Protein AF-A0A2C9LIB4-F1 (afdb_monomer_lite)

Organism: Biomphalaria glabrata (NCBI:txid6526)

InterPro domains:
  IPR011989 Armadillo-like helical [G3DSA:1.25.10.10] (6-118)
  IPR016024 Armadillo-type fold [SSF48371] (4-116)
  IPR026971 Condensin subunit 1/Condensin-2 complex subunit D3 [PTHR14222] (3-118)
  IPR032682 Condensin complex subunit 1, C-terminal [PF12717] (29-118)

Radius of gyration: 14.2 Å; chains: 1; bounding box: 34×34×37 Å

Foldseek 3Di:
DCVCPPDPVSCLVVVVVLLVCLVPPPDLVSVLVSLVVVLVVLQVPVVSCQVVVVSLLVQCPPPDPSSVQSSLVSVLVCVVVVSHDPDPSVVSLVVQCPDPPPVSNVSSVVSVVVVVVD

Structure (mmCIF, N/CA/C/O backbone):
data_AF-A0A2C9LIB4-F1
#
_entry.id   AF-A0A2C9LIB4-F1
#
loop_
_atom_site.group_PDB
_atom_site.id
_atom_site.type_symbol
_atom_site.label_atom_id
_atom_site.label_alt_id
_atom_site.label_comp_id
_atom_site.label_asym_id
_atom_site.label_entity_id
_atom_site.label_seq_id
_atom_site.pdbx_PDB_ins_code
_atom_site.Cartn_x
_atom_site.Cartn_y
_atom_site.Cartn_z
_atom_site.occupancy
_atom_site.B_iso_or_equiv
_atom_site.auth_seq_id
_atom_site.auth_comp_id
_atom_site.auth_asym_id
_atom_site.auth_atom_id
_atom_site.pdbx_PDB_model_num
ATOM 1 N N . MET A 1 1 ? 22.608 -0.993 -6.366 1.00 46.16 1 MET A N 1
ATOM 2 C CA . MET A 1 1 ? 21.245 -1.299 -6.858 1.00 46.16 1 MET A CA 1
ATOM 3 C C . MET A 1 1 ? 20.656 -0.048 -7.533 1.00 46.16 1 MET A C 1
ATOM 5 O O . MET A 1 1 ? 19.575 0.385 -7.180 1.00 46.16 1 MET A O 1
ATOM 9 N N . SER A 1 2 ? 21.386 0.564 -8.483 1.00 45.34 2 SER A N 1
ATOM 10 C CA . SER A 1 2 ? 21.071 1.914 -9.013 1.00 45.34 2 SER A CA 1
ATOM 11 C C . SER A 1 2 ? 21.013 1.979 -10.546 1.00 45.34 2 SER A C 1
ATOM 13 O O . SER A 1 2 ? 21.044 3.062 -11.116 1.00 45.34 2 SER A O 1
ATOM 15 N N . PHE A 1 3 ? 20.943 0.832 -11.233 1.00 42.56 3 PHE A N 1
ATOM 16 C CA . PHE A 1 3 ? 20.970 0.782 -12.704 1.00 42.56 3 PHE A CA 1
ATOM 17 C C . PHE A 1 3 ? 19.579 0.775 -13.362 1.00 42.56 3 PHE A C 1
ATOM 19 O O . PHE A 1 3 ? 19.459 1.144 -14.524 1.00 42.56 3 PHE A O 1
ATOM 26 N N . CYS A 1 4 ? 18.505 0.456 -12.626 1.00 48.50 4 CYS A N 1
ATOM 27 C CA . CYS A 1 4 ? 17.128 0.547 -13.143 1.00 48.50 4 CYS A CA 1
ATOM 28 C C . CYS A 1 4 ? 16.640 1.999 -13.352 1.00 48.50 4 CYS A C 1
ATOM 30 O O . CYS A 1 4 ? 15.554 2.209 -13.877 1.00 48.50 4 CYS A O 1
ATOM 32 N N . LEU A 1 5 ? 17.423 3.011 -12.955 1.00 49.56 5 LEU A N 1
ATOM 33 C CA . LEU A 1 5 ? 16.989 4.413 -12.869 1.00 49.56 5 LEU A CA 1
ATOM 34 C C . LEU A 1 5 ? 17.015 5.189 -14.204 1.00 49.56 5 LEU A C 1
ATOM 36 O O . LEU A 1 5 ? 16.578 6.339 -14.220 1.00 49.56 5 LEU A O 1
ATOM 40 N N . PHE A 1 6 ? 17.512 4.604 -15.302 1.00 47.72 6 PHE A N 1
ATOM 41 C CA . PHE A 1 6 ? 17.810 5.348 -16.540 1.00 47.72 6 PHE A CA 1
ATOM 42 C C . PHE A 1 6 ? 17.002 4.946 -17.786 1.00 47.72 6 PHE A C 1
ATOM 44 O O . PHE A 1 6 ? 17.161 5.577 -18.826 1.00 47.72 6 PHE A O 1
ATOM 51 N N . SER A 1 7 ? 16.124 3.939 -17.728 1.00 57.94 7 SER A N 1
ATOM 52 C CA . SER A 1 7 ? 15.324 3.548 -18.900 1.00 57.94 7 SER A CA 1
ATOM 53 C C . SER A 1 7 ? 13.946 3.021 -18.507 1.00 57.94 7 SER A C 1
ATOM 55 O O . SER A 1 7 ? 13.855 2.037 -17.773 1.00 57.94 7 SER A O 1
ATOM 57 N N . GLU A 1 8 ? 12.879 3.624 -19.047 1.00 57.03 8 GLU A N 1
ATOM 58 C CA . GLU A 1 8 ? 11.494 3.134 -18.909 1.00 57.03 8 GLU A CA 1
ATOM 59 C C . GLU A 1 8 ? 11.363 1.656 -19.300 1.00 57.03 8 GLU A C 1
ATOM 61 O O . GLU A 1 8 ? 10.718 0.886 -18.595 1.00 57.03 8 GLU A O 1
ATOM 66 N N . LYS A 1 9 ? 12.060 1.224 -20.362 1.00 58.19 9 LYS A N 1
ATOM 67 C CA . LYS A 1 9 ? 12.043 -0.173 -20.834 1.00 58.19 9 LYS A CA 1
ATOM 68 C C . LYS A 1 9 ? 12.654 -1.154 -19.832 1.00 58.19 9 LYS A C 1
ATOM 70 O O . LYS A 1 9 ? 12.226 -2.300 -19.751 1.00 58.19 9 LYS A O 1
ATOM 75 N N . CYS A 1 10 ? 13.663 -0.714 -19.080 1.00 57.22 10 CYS A N 1
ATOM 76 C CA . CYS A 1 10 ? 14.266 -1.521 -18.022 1.00 57.22 10 CYS A CA 1
ATOM 77 C C . CYS A 1 10 ? 13.320 -1.612 -16.818 1.00 57.22 10 CYS A C 1
ATOM 79 O O . CYS A 1 10 ? 13.127 -2.692 -16.268 1.00 57.22 10 CYS A O 1
ATOM 81 N N . CYS A 1 11 ? 12.684 -0.497 -16.450 1.00 61.72 11 CYS A N 1
ATOM 82 C CA . CYS A 1 11 ? 11.743 -0.448 -15.336 1.00 61.72 11 CYS A CA 1
ATOM 83 C C . CYS A 1 11 ? 10.543 -1.385 -15.560 1.00 61.72 11 CYS A C 1
ATOM 85 O O . CYS A 1 11 ? 10.190 -2.126 -14.650 1.00 61.72 11 CYS A O 1
ATOM 87 N N . ASP A 1 12 ? 10.001 -1.445 -16.780 1.00 66.38 12 ASP A N 1
ATOM 88 C CA . ASP A 1 12 ? 8.852 -2.298 -17.121 1.00 66.38 12 ASP A CA 1
ATOM 89 C C . ASP A 1 12 ? 9.134 -3.804 -16.922 1.00 66.38 12 ASP A C 1
ATOM 91 O O . ASP A 1 12 ? 8.379 -4.514 -16.257 1.00 66.38 12 ASP A O 1
ATOM 95 N N . GLN A 1 13 ? 10.297 -4.290 -17.380 1.00 68.81 13 GLN A N 1
ATOM 96 C CA . GLN A 1 13 ? 10.700 -5.693 -17.183 1.00 68.81 13 GLN A CA 1
ATOM 97 C C . GLN A 1 13 ? 10.951 -6.045 -15.711 1.00 68.81 13 GLN A C 1
ATOM 99 O O . GLN A 1 13 ? 10.653 -7.156 -15.269 1.00 68.81 13 GLN A O 1
ATOM 104 N N . HIS A 1 14 ? 11.501 -5.110 -14.935 1.00 78.69 14 HIS A N 1
ATOM 105 C CA . HIS A 1 14 ? 11.781 -5.343 -13.519 1.00 78.69 14 HIS A CA 1
ATOM 106 C C . HIS A 1 14 ? 10.524 -5.179 -12.656 1.00 78.69 14 HIS A C 1
ATOM 108 O O . HIS A 1 14 ? 10.410 -5.843 -11.629 1.00 78.69 14 HIS A O 1
ATOM 114 N N . LEU A 1 15 ? 9.549 -4.370 -13.080 1.00 84.12 15 LEU A N 1
ATOM 115 C CA . LEU A 1 15 ? 8.285 -4.168 -12.373 1.00 84.12 15 LEU A CA 1
ATOM 116 C C . LEU A 1 15 ? 7.486 -5.456 -12.244 1.00 84.12 15 LEU A C 1
ATOM 118 O O . LEU A 1 15 ? 7.078 -5.803 -11.136 1.00 84.12 15 LEU A O 1
ATOM 122 N N . GLN A 1 16 ? 7.338 -6.212 -13.333 1.00 86.19 16 GLN A N 1
ATOM 123 C CA . GLN A 1 16 ? 6.655 -7.504 -13.281 1.00 86.19 16 GLN A CA 1
ATOM 124 C C . GLN A 1 16 ? 7.313 -8.451 -12.265 1.00 86.19 16 GLN A C 1
ATOM 126 O O . GLN A 1 16 ? 6.620 -9.120 -11.494 1.00 86.19 16 GLN A O 1
ATOM 131 N N . LEU A 1 17 ? 8.649 -8.481 -12.212 1.00 87.69 17 LEU A N 1
ATOM 132 C CA . LEU A 1 17 ? 9.387 -9.288 -11.241 1.00 87.69 17 LEU A CA 1
ATOM 133 C C . LEU A 1 17 ? 9.157 -8.800 -9.802 1.00 87.69 17 LEU A C 1
ATOM 135 O O . LEU A 1 17 ? 8.918 -9.620 -8.916 1.00 87.69 17 LEU A O 1
ATOM 139 N N . LEU A 1 18 ? 9.191 -7.485 -9.561 1.00 88.94 18 LEU A N 1
ATOM 140 C CA . LEU A 1 18 ? 8.950 -6.898 -8.239 1.00 88.94 18 LEU A CA 1
ATOM 141 C C . LEU A 1 18 ? 7.540 -7.215 -7.728 1.00 88.94 18 LEU A C 1
ATOM 143 O O . LEU A 1 18 ? 7.393 -7.624 -6.578 1.00 88.94 18 LEU A O 1
ATOM 147 N N . PHE A 1 19 ? 6.517 -7.098 -8.577 1.00 88.75 19 PHE A N 1
ATOM 148 C CA . PHE A 1 19 ? 5.145 -7.460 -8.214 1.00 88.75 19 PHE A CA 1
ATOM 149 C C . PHE A 1 19 ? 4.972 -8.971 -8.021 1.00 88.75 19 PHE A C 1
ATOM 151 O O . PHE A 1 19 ? 4.295 -9.393 -7.085 1.00 88.75 19 PHE A O 1
ATOM 158 N N . THR A 1 20 ? 5.664 -9.797 -8.811 1.00 89.38 20 THR A N 1
ATOM 159 C CA . THR A 1 20 ? 5.695 -11.254 -8.594 1.00 89.38 20 THR A CA 1
ATOM 160 C C . THR A 1 20 ? 6.318 -11.598 -7.239 1.00 89.38 20 THR A C 1
ATOM 162 O O . THR A 1 20 ? 5.785 -12.422 -6.497 1.00 89.38 20 THR A O 1
ATOM 165 N N . LEU A 1 21 ? 7.422 -10.944 -6.865 1.00 89.81 21 LEU A N 1
ATOM 166 C CA . LEU A 1 21 ? 8.055 -11.118 -5.555 1.00 89.81 21 LEU A CA 1
ATOM 167 C C . LEU A 1 21 ? 7.160 -10.616 -4.419 1.00 89.81 21 LEU A C 1
ATOM 169 O O . LEU A 1 21 ? 7.062 -11.279 -3.386 1.00 89.81 21 LEU A O 1
ATOM 173 N N . LEU A 1 22 ? 6.469 -9.492 -4.616 1.00 91.25 22 LEU A N 1
ATOM 174 C CA . LEU A 1 22 ? 5.501 -8.957 -3.659 1.00 91.25 22 LEU A CA 1
ATOM 175 C C . LEU A 1 22 ? 4.353 -9.943 -3.399 1.00 91.25 22 LEU A C 1
ATOM 177 O O . LEU A 1 22 ? 3.808 -9.986 -2.295 1.00 91.25 22 LEU A O 1
ATOM 181 N N . GLU A 1 23 ? 3.988 -10.739 -4.402 1.00 89.56 23 GLU A N 1
ATOM 182 C CA . GLU A 1 23 ? 2.913 -11.720 -4.305 1.00 89.56 23 GLU A CA 1
ATOM 183 C C . GLU A 1 23 ? 3.356 -13.087 -3.781 1.00 89.56 23 GLU A C 1
ATOM 185 O O . GLU A 1 23 ? 2.612 -13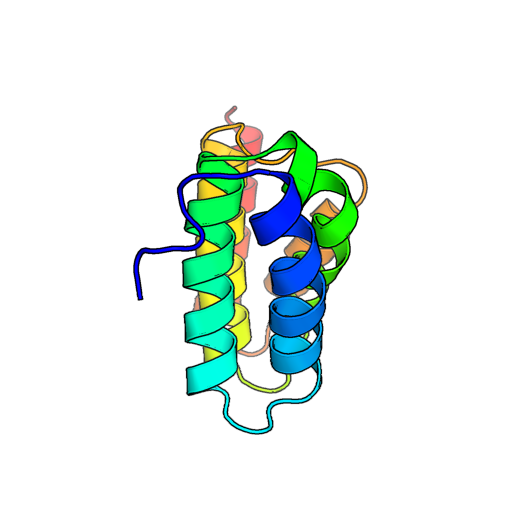.724 -3.038 1.00 89.56 23 GLU A O 1
ATOM 190 N N . LYS A 1 24 ? 4.564 -13.537 -4.131 1.00 90.19 24 LYS A N 1
ATOM 191 C CA . LYS A 1 24 ? 5.051 -14.889 -3.813 1.00 90.19 24 LYS A CA 1
ATOM 192 C C . LYS A 1 24 ? 5.962 -14.963 -2.589 1.00 90.19 24 LYS A C 1
ATOM 194 O O . LYS A 1 24 ? 6.158 -16.053 -2.057 1.00 90.19 24 LYS A O 1
ATOM 199 N N . SER A 1 25 ? 6.534 -13.848 -2.135 1.00 92.38 25 SER A N 1
ATOM 200 C CA . SER A 1 25 ? 7.429 -13.852 -0.975 1.00 92.38 25 SER A CA 1
ATOM 201 C C . SER A 1 25 ? 6.682 -14.229 0.304 1.00 92.38 25 SER A C 1
ATOM 203 O O . SER A 1 25 ? 5.686 -13.601 0.662 1.00 92.38 25 SER A O 1
ATOM 205 N N . THR A 1 26 ? 7.211 -15.198 1.051 1.00 91.44 26 THR A N 1
ATOM 206 C CA . THR A 1 26 ? 6.688 -15.599 2.367 1.00 91.44 26 THR A CA 1
ATOM 207 C C . THR A 1 26 ? 7.077 -14.615 3.472 1.00 91.44 26 THR A C 1
ATOM 209 O O . THR A 1 26 ? 6.318 -14.429 4.424 1.00 91.44 26 THR A O 1
ATOM 212 N N . SER A 1 27 ? 8.205 -13.915 3.320 1.00 95.19 27 SER A N 1
ATOM 213 C CA . SER A 1 27 ? 8.712 -12.950 4.300 1.00 95.19 27 SER A CA 1
ATOM 214 C C . SER A 1 27 ? 7.953 -11.624 4.237 1.00 95.19 27 SER A C 1
ATOM 216 O O . SER A 1 27 ? 7.986 -10.932 3.215 1.00 95.19 27 SER A O 1
ATOM 218 N N . SER A 1 28 ? 7.317 -11.248 5.352 1.00 94.38 28 SER A N 1
ATOM 219 C CA . SER A 1 28 ? 6.636 -9.957 5.518 1.00 94.38 28 SER A CA 1
ATOM 220 C C . SER A 1 28 ? 7.591 -8.778 5.345 1.00 94.38 28 SER A C 1
ATOM 222 O O . SER A 1 28 ? 7.240 -7.812 4.680 1.00 94.38 28 SER A O 1
ATOM 224 N N . ILE A 1 29 ? 8.827 -8.891 5.840 1.00 94.88 29 ILE A N 1
ATOM 225 C CA . ILE A 1 29 ? 9.857 -7.847 5.718 1.00 94.88 29 ILE A CA 1
ATOM 226 C C . ILE A 1 29 ? 10.153 -7.549 4.246 1.00 94.88 29 ILE A C 1
ATOM 228 O O . ILE A 1 29 ? 10.214 -6.390 3.842 1.00 94.88 29 ILE A O 1
ATOM 232 N N . ILE A 1 30 ? 10.295 -8.593 3.422 1.00 93.50 30 ILE A N 1
ATOM 233 C CA . ILE A 1 30 ? 10.531 -8.426 1.983 1.00 93.50 30 ILE A CA 1
ATOM 234 C C . ILE A 1 30 ? 9.330 -7.732 1.335 1.00 93.50 30 ILE A C 1
ATOM 236 O O . ILE A 1 30 ? 9.522 -6.784 0.579 1.00 93.50 30 ILE A O 1
ATOM 240 N N . ARG A 1 31 ? 8.099 -8.157 1.653 1.00 95.69 31 ARG A N 1
ATOM 241 C CA . ARG A 1 31 ? 6.884 -7.534 1.103 1.00 95.69 31 ARG A CA 1
ATOM 242 C C . ARG A 1 31 ? 6.773 -6.057 1.498 1.00 95.69 31 ARG A C 1
ATOM 244 O O . ARG A 1 31 ? 6.566 -5.226 0.620 1.00 95.69 31 ARG A O 1
ATOM 251 N N . SER A 1 32 ? 6.996 -5.711 2.767 1.00 95.06 32 SER A N 1
ATOM 252 C CA . SER A 1 32 ? 7.005 -4.319 3.243 1.00 95.06 32 SER A CA 1
ATOM 253 C C . SER A 1 32 ? 8.067 -3.471 2.541 1.00 95.06 32 SER A C 1
ATOM 255 O O . SER A 1 32 ? 7.766 -2.375 2.072 1.00 95.06 32 SER A O 1
ATOM 257 N N . ASN A 1 33 ? 9.288 -3.988 2.395 1.00 94.50 33 ASN A N 1
ATOM 258 C CA . ASN A 1 33 ? 10.360 -3.272 1.701 1.00 94.50 33 ASN A CA 1
ATOM 259 C C . ASN A 1 33 ? 10.046 -3.060 0.214 1.00 94.50 33 ASN A C 1
ATOM 261 O O . ASN A 1 33 ? 10.332 -1.994 -0.327 1.00 94.50 33 ASN A O 1
ATOM 265 N N . LEU A 1 34 ? 9.425 -4.046 -0.442 1.00 94.31 34 LEU A N 1
ATOM 266 C CA . LEU A 1 34 ? 8.979 -3.915 -1.829 1.00 94.31 34 LEU A CA 1
ATOM 267 C C . LEU A 1 34 ? 7.898 -2.842 -1.977 1.00 94.31 34 LEU A C 1
ATOM 269 O O . LEU A 1 34 ? 7.973 -2.053 -2.911 1.00 94.31 34 LEU A O 1
ATOM 273 N N . ILE A 1 35 ? 6.933 -2.763 -1.055 1.00 95.00 35 ILE A N 1
ATOM 274 C CA . ILE A 1 35 ? 5.901 -1.712 -1.065 1.00 95.00 35 ILE A CA 1
ATOM 275 C C 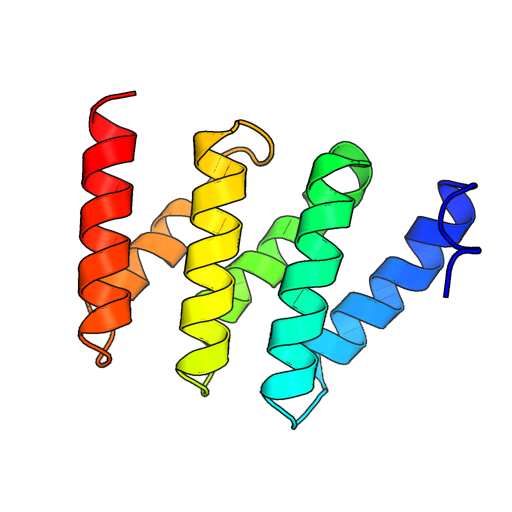. ILE A 1 35 ? 6.536 -0.320 -0.974 1.00 95.00 35 ILE A C 1
ATOM 277 O O . ILE A 1 35 ? 6.163 0.571 -1.735 1.00 95.00 35 ILE A O 1
ATOM 281 N N . ILE A 1 36 ? 7.520 -0.138 -0.087 1.00 93.81 36 ILE A N 1
ATOM 282 C CA . ILE A 1 36 ? 8.248 1.132 0.047 1.00 93.81 36 ILE A CA 1
ATOM 283 C C . ILE A 1 36 ? 8.982 1.460 -1.260 1.00 93.81 36 ILE A C 1
ATOM 285 O O . ILE A 1 36 ? 8.785 2.541 -1.809 1.00 93.81 36 ILE A O 1
ATOM 289 N N . ALA A 1 37 ? 9.736 0.513 -1.825 1.00 90.94 37 ALA A N 1
ATOM 290 C CA . ALA A 1 37 ? 10.452 0.726 -3.084 1.00 90.94 37 ALA A CA 1
ATOM 291 C C . ALA A 1 37 ? 9.506 1.054 -4.258 1.00 90.94 37 ALA A C 1
ATOM 293 O O . ALA A 1 37 ? 9.798 1.923 -5.078 1.00 90.94 37 ALA A O 1
ATOM 294 N N . LEU 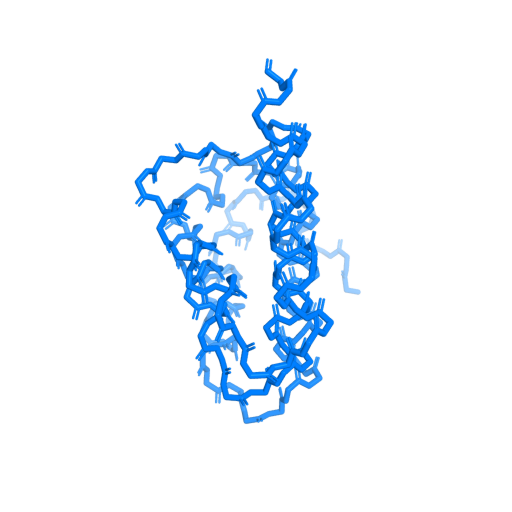A 1 38 ? 8.348 0.391 -4.333 1.00 91.25 38 LEU A N 1
ATOM 295 C CA . LEU A 1 38 ? 7.320 0.672 -5.339 1.00 91.25 38 LEU A CA 1
ATOM 296 C C . LEU A 1 38 ? 6.689 2.057 -5.148 1.00 91.25 38 LEU A C 1
ATOM 298 O O . LEU A 1 38 ? 6.290 2.682 -6.131 1.00 91.25 38 LEU A O 1
ATOM 302 N N . SER A 1 39 ? 6.624 2.568 -3.918 1.00 90.25 39 SER A N 1
ATOM 303 C CA . SER A 1 39 ? 6.131 3.922 -3.653 1.00 90.25 39 SER A CA 1
ATOM 304 C C . SER A 1 39 ? 7.045 4.996 -4.240 1.00 90.25 39 SER A C 1
ATOM 306 O O . SER A 1 39 ? 6.561 5.902 -4.917 1.00 90.25 39 SER A O 1
ATOM 308 N N . ASP A 1 40 ? 8.362 4.832 -4.108 1.00 89.25 40 ASP A N 1
ATOM 309 C CA . ASP A 1 40 ? 9.343 5.740 -4.707 1.00 89.25 40 ASP A CA 1
ATOM 310 C C . ASP A 1 40 ? 9.243 5.723 -6.240 1.00 89.25 40 ASP A C 1
ATOM 312 O O . ASP A 1 40 ? 9.305 6.762 -6.904 1.00 89.25 40 ASP A O 1
ATOM 316 N N . LEU A 1 41 ? 9.019 4.536 -6.818 1.00 87.06 41 LEU A N 1
ATOM 317 C CA . LEU A 1 41 ? 8.773 4.392 -8.253 1.00 87.06 41 LEU A CA 1
ATOM 318 C C . LEU A 1 41 ? 7.449 5.032 -8.682 1.00 87.06 41 LEU A C 1
ATOM 320 O O . LEU A 1 41 ? 7.396 5.608 -9.765 1.00 87.06 41 LEU A O 1
ATOM 324 N N . SER A 1 42 ? 6.412 4.989 -7.842 1.00 87.06 42 SER A N 1
ATOM 325 C CA . SER A 1 42 ? 5.115 5.635 -8.107 1.00 87.06 42 SER A CA 1
ATOM 326 C C . SER A 1 42 ? 5.257 7.149 -8.207 1.00 87.06 42 SER A C 1
ATOM 328 O O . SER A 1 42 ? 4.615 7.776 -9.045 1.00 87.06 42 SER A O 1
ATOM 330 N N . VAL A 1 43 ? 6.137 7.734 -7.388 1.00 86.38 43 VAL A N 1
ATOM 331 C CA . VAL A 1 43 ? 6.428 9.170 -7.428 1.00 86.38 43 VAL A CA 1
ATOM 332 C C . VAL A 1 43 ? 7.200 9.541 -8.695 1.00 86.38 43 VAL A C 1
ATOM 334 O O . VAL A 1 43 ? 6.919 10.558 -9.325 1.00 86.38 43 VAL A O 1
ATOM 337 N N . ARG A 1 44 ? 8.176 8.715 -9.085 1.00 85.25 44 ARG A N 1
ATOM 338 C CA . ARG A 1 44 ? 9.076 9.007 -10.207 1.00 85.25 44 ARG A CA 1
ATOM 339 C C . ARG A 1 44 ? 8.487 8.675 -11.583 1.00 85.25 44 ARG A C 1
ATOM 341 O O . ARG A 1 44 ? 8.797 9.366 -12.549 1.00 85.25 44 ARG A O 1
ATOM 348 N N . PHE A 1 45 ? 7.670 7.627 -11.680 1.00 85.38 45 PHE A N 1
ATOM 349 C CA . PHE A 1 45 ? 7.112 7.096 -12.929 1.00 85.38 45 PHE A CA 1
ATOM 350 C C . PHE A 1 45 ? 5.613 6.747 -12.781 1.00 85.38 45 PHE A C 1
ATOM 352 O O . PHE A 1 45 ? 5.228 5.588 -12.954 1.00 85.38 45 PHE A O 1
ATOM 359 N N . PRO A 1 46 ? 4.735 7.724 -12.484 1.00 82.88 46 PRO A N 1
ATOM 360 C CA . PRO A 1 46 ? 3.329 7.464 -12.154 1.00 82.88 46 PRO A CA 1
ATOM 361 C C . PRO A 1 46 ? 2.565 6.728 -13.264 1.00 82.88 46 PRO A C 1
ATOM 363 O O . PRO A 1 46 ? 1.845 5.774 -12.982 1.00 82.88 46 PRO A O 1
ATOM 366 N N . ASN A 1 47 ? 2.786 7.089 -14.534 1.00 83.75 47 ASN A N 1
ATOM 367 C CA . ASN A 1 47 ? 2.125 6.445 -15.680 1.00 83.75 47 ASN A CA 1
ATOM 368 C C . ASN A 1 47 ? 2.503 4.962 -15.831 1.00 83.75 47 ASN A C 1
ATOM 370 O O . ASN A 1 47 ? 1.705 4.168 -16.320 1.00 83.75 47 ASN A O 1
ATOM 374 N N . LEU A 1 48 ? 3.716 4.586 -15.415 1.00 84.62 48 LEU A N 1
ATOM 375 C CA . LEU A 1 48 ? 4.189 3.207 -15.488 1.00 84.62 48 LEU A CA 1
ATOM 376 C C . LEU A 1 48 ? 3.625 2.358 -14.340 1.00 84.62 48 LEU A C 1
ATOM 378 O O . LEU A 1 48 ? 3.399 1.166 -14.518 1.00 84.62 48 LEU A O 1
ATOM 382 N N . ILE A 1 49 ? 3.372 2.964 -13.174 1.00 85.94 49 ILE A N 1
ATOM 383 C CA . ILE A 1 49 ? 2.824 2.277 -11.994 1.00 85.94 49 ILE A CA 1
ATOM 384 C C . ILE A 1 49 ? 1.290 2.245 -11.982 1.00 85.94 49 ILE A C 1
ATOM 386 O O . ILE A 1 49 ? 0.709 1.344 -11.373 1.00 85.94 49 ILE A O 1
ATOM 390 N N . GLU A 1 50 ? 0.609 3.163 -12.675 1.00 85.06 50 GLU A N 1
ATOM 391 C CA . GLU A 1 50 ? -0.861 3.217 -12.735 1.00 85.06 50 GLU A CA 1
ATOM 392 C C . GLU A 1 50 ? -1.508 1.838 -13.015 1.00 85.06 50 GLU A C 1
ATOM 394 O O . GLU A 1 50 ? -2.380 1.442 -12.236 1.00 85.06 50 GLU A O 1
ATOM 399 N N . PRO A 1 51 ? -1.041 1.023 -13.987 1.00 86.69 51 PRO A N 1
ATOM 400 C CA . PRO A 1 51 ? -1.604 -0.310 -14.242 1.00 86.69 51 PRO A CA 1
ATOM 401 C C . PRO A 1 51 ? -1.399 -1.314 -13.097 1.00 86.69 51 PRO A C 1
ATOM 403 O O . 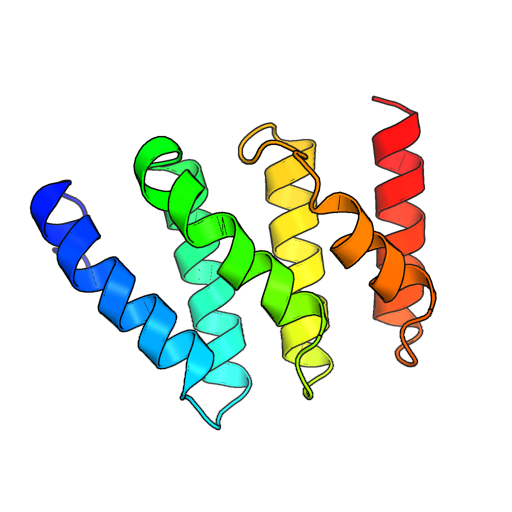PRO A 1 51 ? -2.195 -2.235 -12.919 1.00 86.69 51 PRO A O 1
ATOM 406 N N . TRP A 1 52 ? -0.340 -1.145 -12.305 1.00 86.69 52 TRP A N 1
ATOM 407 C CA . TRP A 1 52 ? 0.029 -2.054 -11.219 1.00 86.69 52 TRP A CA 1
ATOM 408 C C . TRP A 1 52 ? -0.563 -1.661 -9.868 1.00 86.69 52 TRP A C 1
ATOM 410 O O . TRP A 1 52 ? -0.605 -2.478 -8.950 1.00 86.69 52 TRP A O 1
ATOM 420 N N . THR A 1 53 ? -1.082 -0.440 -9.764 1.00 87.38 53 THR A N 1
ATOM 421 C CA . THR A 1 53 ? -1.701 0.123 -8.560 1.00 87.38 53 THR A CA 1
ATOM 422 C C . THR A 1 53 ? -2.703 -0.824 -7.868 1.00 87.38 53 THR A C 1
ATOM 424 O O . THR A 1 53 ? -2.595 -0.970 -6.649 1.00 87.38 53 THR A O 1
ATOM 427 N N . PRO A 1 54 ? -3.596 -1.569 -8.566 1.00 88.81 54 PRO A N 1
ATOM 428 C CA . PRO A 1 54 ? -4.462 -2.560 -7.913 1.00 88.81 54 PRO A CA 1
ATOM 429 C C . PRO A 1 54 ? -3.722 -3.588 -7.038 1.00 88.81 54 PRO A C 1
ATOM 431 O O . PRO A 1 54 ? -4.223 -3.982 -5.985 1.00 88.81 54 PRO A O 1
ATOM 434 N N . HIS A 1 55 ? -2.512 -3.997 -7.431 1.00 90.25 55 HIS A N 1
ATOM 435 C CA . HIS A 1 55 ? -1.703 -4.961 -6.681 1.00 90.25 55 HIS A CA 1
ATOM 436 C C . HIS A 1 55 ? -1.145 -4.360 -5.385 1.00 90.25 55 HIS A C 1
ATOM 438 O O . HIS A 1 55 ? -0.992 -5.081 -4.399 1.00 90.25 55 HIS A O 1
ATOM 444 N N . LEU A 1 56 ? -0.881 -3.046 -5.358 1.00 90.19 56 LEU A N 1
ATOM 445 C CA . LEU A 1 56 ? -0.525 -2.335 -4.126 1.00 90.19 56 LEU A CA 1
ATOM 446 C C . LEU A 1 56 ? -1.716 -2.302 -3.164 1.00 90.19 56 LEU A C 1
ATOM 448 O O . LEU A 1 56 ? -1.568 -2.688 -2.007 1.00 90.19 56 LEU A O 1
ATOM 452 N N . TYR A 1 57 ? -2.911 -1.937 -3.642 1.00 91.25 57 TYR A N 1
ATOM 453 C CA . TYR A 1 57 ? -4.123 -1.948 -2.810 1.00 91.25 57 TYR A CA 1
ATOM 454 C C . TYR A 1 57 ? -4.444 -3.342 -2.261 1.00 91.25 57 TYR A C 1
ATOM 456 O O . TYR A 1 57 ? -4.824 -3.468 -1.099 1.00 91.25 57 TYR A O 1
ATOM 464 N N . ALA A 1 58 ? -4.199 -4.408 -3.028 1.00 91.25 58 ALA A N 1
ATOM 465 C CA . ALA A 1 58 ? -4.398 -5.779 -2.560 1.00 91.25 58 ALA A CA 1
ATOM 466 C C . ALA A 1 58 ? -3.544 -6.145 -1.325 1.00 91.25 58 ALA A C 1
ATOM 468 O O . ALA A 1 58 ? -3.865 -7.104 -0.623 1.00 91.25 58 ALA A O 1
ATOM 469 N N . ARG A 1 59 ? -2.455 -5.416 -1.029 1.00 94.06 59 ARG A N 1
ATOM 470 C CA . ARG A 1 59 ? -1.641 -5.625 0.187 1.00 94.06 59 ARG A CA 1
ATOM 471 C C . ARG A 1 59 ? -2.276 -5.068 1.462 1.00 94.06 59 ARG A C 1
ATOM 473 O O . ARG A 1 59 ? -1.867 -5.458 2.552 1.00 94.06 59 ARG A O 1
ATOM 480 N N . LEU A 1 60 ? -3.344 -4.275 1.358 1.00 93.88 60 LEU A N 1
ATOM 481 C CA . LEU A 1 60 ? -4.166 -3.888 2.511 1.00 93.88 60 LEU A CA 1
ATOM 482 C C . LEU A 1 60 ? -4.883 -5.084 3.152 1.00 93.88 60 LEU A C 1
ATOM 484 O O . LEU A 1 60 ? -5.333 -4.981 4.285 1.00 93.88 60 LEU A O 1
ATOM 488 N N . ARG A 1 61 ? -4.958 -6.227 2.460 1.00 92.56 61 ARG A N 1
ATOM 489 C CA . ARG A 1 61 ? -5.518 -7.485 2.974 1.00 92.56 61 ARG A CA 1
ATOM 490 C C . ARG A 1 61 ? -4.449 -8.544 3.272 1.00 92.56 61 ARG A C 1
ATOM 492 O O . ARG A 1 61 ? -4.769 -9.726 3.346 1.00 92.56 61 ARG A O 1
ATOM 499 N N . ASP A 1 62 ? -3.178 -8.154 3.398 1.00 94.94 62 ASP A N 1
ATOM 500 C CA . ASP A 1 62 ? -2.096 -9.096 3.709 1.00 94.94 62 ASP A CA 1
ATOM 501 C C . ASP A 1 62 ? -2.299 -9.751 5.087 1.00 94.94 62 ASP A C 1
ATOM 503 O O . ASP A 1 62 ? -2.795 -9.134 6.033 1.00 94.94 62 ASP A O 1
ATOM 507 N N . ASN A 1 63 ? -1.870 -11.006 5.220 1.00 93.44 63 ASN A N 1
ATOM 508 C CA . ASN A 1 63 ? -1.952 -11.746 6.480 1.00 93.44 63 ASN A CA 1
ATOM 509 C C . ASN A 1 63 ? -1.127 -11.083 7.598 1.00 93.44 63 ASN A C 1
ATOM 511 O O . ASN A 1 63 ? -1.494 -11.155 8.769 1.00 93.44 63 ASN A O 1
ATOM 515 N N . SER A 1 64 ? -0.021 -10.420 7.249 1.00 95.81 64 SER A N 1
ATOM 516 C CA . SER A 1 64 ? 0.834 -9.705 8.196 1.00 95.81 64 SER A CA 1
ATOM 517 C C . SER A 1 64 ? 0.318 -8.288 8.442 1.00 95.81 64 SER A C 1
ATOM 519 O O . SER A 1 64 ? 0.191 -7.496 7.507 1.00 95.81 64 SER A O 1
ATOM 521 N N . SER A 1 65 ? 0.080 -7.945 9.711 1.00 95.50 65 SER A N 1
ATOM 522 C CA . SER A 1 65 ? -0.286 -6.581 10.118 1.00 95.50 65 SER A CA 1
ATOM 523 C C . SER A 1 65 ? 0.791 -5.563 9.746 1.00 95.50 65 SER A C 1
ATOM 525 O O . SER A 1 65 ? 0.453 -4.469 9.305 1.00 95.50 65 SER A O 1
ATOM 527 N N . ASP A 1 66 ? 2.074 -5.925 9.819 1.00 95.00 66 ASP A N 1
ATOM 528 C CA . ASP A 1 66 ? 3.170 -5.041 9.403 1.00 95.00 66 ASP A CA 1
ATOM 529 C C . ASP A 1 66 ? 3.052 -4.655 7.927 1.00 95.00 66 ASP A C 1
ATOM 531 O O . ASP A 1 66 ? 3.159 -3.480 7.579 1.00 95.00 66 ASP A O 1
ATOM 535 N N . VAL A 1 67 ? 2.757 -5.626 7.057 1.00 96.50 67 VAL A N 1
ATOM 536 C CA . VAL A 1 67 ? 2.582 -5.376 5.619 1.00 96.50 67 VAL A CA 1
ATOM 537 C C . VAL A 1 67 ? 1.350 -4.509 5.368 1.00 96.50 67 VAL A C 1
ATOM 539 O O . VAL A 1 67 ? 1.437 -3.540 4.608 1.00 96.50 67 VAL A O 1
ATOM 542 N N . ARG A 1 68 ? 0.222 -4.790 6.037 1.00 96.62 68 ARG A N 1
ATOM 543 C CA . ARG A 1 68 ? -0.992 -3.960 5.931 1.00 96.62 68 ARG A CA 1
ATOM 544 C C . ARG A 1 68 ? -0.727 -2.520 6.365 1.00 96.62 68 ARG A C 1
ATOM 546 O O . ARG A 1 68 ? -1.083 -1.588 5.647 1.00 96.62 68 ARG A O 1
ATOM 553 N N . LYS A 1 69 ? -0.030 -2.330 7.488 1.00 96.00 69 LYS A N 1
ATOM 554 C CA . LYS A 1 69 ? 0.337 -1.015 8.027 1.00 96.00 69 LYS A CA 1
ATOM 555 C C . LYS A 1 69 ? 1.280 -0.254 7.098 1.00 96.00 69 LYS A C 1
ATOM 557 O O . LYS A 1 69 ? 1.046 0.919 6.818 1.00 96.00 69 LYS A O 1
ATOM 562 N N . THR A 1 70 ? 2.322 -0.908 6.578 1.00 96.62 70 THR A N 1
ATOM 563 C CA . THR A 1 70 ? 3.222 -0.306 5.580 1.00 96.62 70 THR A CA 1
ATOM 564 C C . THR A 1 70 ? 2.449 0.113 4.330 1.00 96.62 70 THR A C 1
ATOM 566 O O . THR A 1 70 ? 2.634 1.226 3.842 1.00 96.62 70 THR A O 1
ATOM 569 N N . THR A 1 71 ? 1.546 -0.742 3.846 1.00 95.44 71 THR A N 1
ATOM 570 C CA . THR A 1 71 ? 0.712 -0.454 2.671 1.00 95.44 71 THR A CA 1
ATOM 571 C C . THR A 1 71 ? -0.191 0.753 2.902 1.00 95.44 71 THR A C 1
ATOM 573 O O . THR A 1 71 ? -0.219 1.657 2.070 1.00 95.44 71 THR A O 1
ATOM 576 N N . LEU A 1 72 ? -0.889 0.804 4.041 1.00 95.38 72 LEU A N 1
ATOM 577 C CA . LEU A 1 72 ? -1.775 1.914 4.389 1.00 95.38 72 LEU A CA 1
ATOM 578 C C . LEU A 1 72 ? -1.015 3.243 4.468 1.00 95.38 72 LEU A C 1
ATOM 580 O O . LEU A 1 72 ? -1.468 4.235 3.899 1.00 95.38 72 LEU A O 1
ATOM 584 N N . ASN A 1 73 ? 0.157 3.251 5.109 1.00 94.31 73 ASN A N 1
ATOM 585 C CA . ASN A 1 73 ? 1.036 4.421 5.176 1.00 94.31 73 ASN A CA 1
ATOM 586 C C . ASN A 1 73 ? 1.423 4.932 3.786 1.00 94.31 73 ASN A C 1
ATOM 588 O O . ASN A 1 73 ? 1.277 6.118 3.489 1.00 94.31 73 ASN A O 1
ATOM 592 N N . VAL A 1 74 ? 1.906 4.028 2.932 1.00 93.81 74 VAL A N 1
ATOM 593 C CA . VAL A 1 74 ? 2.356 4.361 1.580 1.00 93.81 74 VAL A CA 1
ATOM 594 C C . VAL A 1 74 ? 1.202 4.890 0.733 1.00 93.81 74 VAL A C 1
ATOM 596 O O . VAL A 1 74 ? 1.331 5.950 0.128 1.00 93.81 74 VAL A O 1
ATOM 599 N N . LEU A 1 75 ? 0.056 4.204 0.719 1.00 92.50 75 LEU A N 1
ATOM 600 C CA . LEU A 1 75 ? -1.104 4.641 -0.059 1.00 92.50 75 LEU A CA 1
ATOM 601 C C . LEU A 1 75 ? -1.655 5.975 0.444 1.00 92.50 75 LEU A C 1
ATOM 603 O O . LEU A 1 75 ? -1.957 6.843 -0.369 1.00 92.50 75 LEU A O 1
ATOM 607 N N . THR A 1 76 ? -1.710 6.178 1.763 1.00 91.56 76 THR A N 1
ATOM 608 C CA . THR A 1 76 ? -2.088 7.466 2.364 1.00 91.56 76 THR A CA 1
ATOM 609 C C . THR A 1 76 ? -1.190 8.586 1.847 1.00 91.56 76 THR A C 1
ATOM 611 O O . THR A 1 76 ? -1.688 9.598 1.360 1.00 91.56 76 THR A O 1
ATOM 614 N N . HIS A 1 77 ? 0.131 8.389 1.882 1.00 91.06 77 HIS A N 1
ATOM 615 C CA . HIS A 1 77 ? 1.082 9.376 1.379 1.00 91.06 77 HIS A CA 1
ATOM 616 C C . HIS A 1 77 ? 0.895 9.647 -0.121 1.00 91.06 77 HIS A C 1
ATOM 618 O O . HIS A 1 77 ? 0.830 10.804 -0.532 1.00 91.06 77 HIS A O 1
ATOM 624 N N . LEU A 1 78 ? 0.778 8.605 -0.945 1.00 89.75 78 LEU A N 1
ATOM 625 C CA . LEU A 1 78 ? 0.629 8.755 -2.395 1.00 89.75 78 LEU A CA 1
ATOM 626 C C . LEU A 1 78 ? -0.677 9.463 -2.783 1.00 89.75 78 LEU A C 1
ATOM 628 O O . LEU A 1 78 ? -0.670 10.285 -3.696 1.00 89.75 78 LEU A O 1
ATOM 632 N N . ILE A 1 79 ? -1.781 9.174 -2.091 1.00 89.31 79 ILE A N 1
ATOM 633 C CA . ILE A 1 79 ? -3.090 9.784 -2.356 1.00 89.31 79 ILE A CA 1
ATOM 634 C C . ILE A 1 79 ? -3.115 11.245 -1.909 1.00 89.31 79 ILE A C 1
ATOM 636 O O . ILE A 1 79 ? -3.542 12.113 -2.667 1.00 89.31 79 ILE A O 1
ATOM 640 N N . LEU A 1 80 ? -2.650 11.537 -0.691 1.00 86.50 80 LEU A N 1
ATOM 641 C CA . LEU A 1 80 ? -2.684 12.904 -0.165 1.00 86.50 80 LEU A CA 1
ATOM 642 C C . LEU A 1 80 ? -1.809 13.859 -0.992 1.00 86.50 80 LEU A C 1
ATOM 644 O O . LEU A 1 80 ? -2.176 15.025 -1.135 1.00 86.50 80 LEU A O 1
ATOM 648 N N . ASN A 1 81 ? -0.731 13.352 -1.601 1.00 86.69 81 ASN A N 1
ATOM 649 C CA . ASN A 1 81 ? 0.155 14.097 -2.504 1.00 86.69 81 ASN A CA 1
ATOM 650 C C . ASN A 1 81 ? -0.249 14.033 -3.995 1.00 86.69 81 ASN A C 1
ATOM 652 O O . ASN A 1 81 ? 0.550 14.406 -4.846 1.00 86.69 81 ASN A O 1
ATOM 656 N N . ASP A 1 82 ? -1.447 13.542 -4.336 1.00 83.44 82 ASP A N 1
ATOM 657 C CA . ASP A 1 82 ? -1.961 13.449 -5.719 1.00 83.44 82 ASP A CA 1
ATOM 658 C C . ASP A 1 82 ? -1.100 12.607 -6.686 1.00 83.44 82 ASP A C 1
ATOM 660 O O . ASP A 1 82 ? -1.227 12.710 -7.908 1.00 83.44 82 ASP A O 1
ATOM 664 N N . MET A 1 83 ? -0.256 11.718 -6.150 1.00 79.56 83 MET A N 1
ATOM 665 C CA . MET A 1 83 ? 0.613 10.834 -6.937 1.00 79.56 83 MET A CA 1
ATOM 666 C C . MET A 1 83 ? -0.135 9.616 -7.481 1.00 79.56 83 MET A C 1
ATOM 668 O O . MET A 1 83 ? 0.219 9.082 -8.530 1.00 79.56 83 MET A O 1
ATOM 672 N N . VAL A 1 84 ? -1.180 9.171 -6.778 1.00 76.06 84 VAL A N 1
ATOM 673 C CA . VAL A 1 84 ? -2.055 8.070 -7.197 1.00 76.06 84 VAL A CA 1
ATOM 674 C C . VAL A 1 84 ? -3.503 8.532 -7.132 1.00 76.06 84 VAL A C 1
ATOM 676 O O . VAL A 1 84 ? -3.955 9.081 -6.129 1.00 76.06 84 VAL A O 1
ATOM 679 N N . LYS A 1 85 ? -4.258 8.278 -8.204 1.00 70.19 85 LYS A N 1
ATOM 680 C CA . LYS A 1 85 ? -5.676 8.637 -8.253 1.00 70.19 85 LYS A CA 1
ATOM 681 C C . LYS A 1 85 ? -6.509 7.655 -7.443 1.00 70.19 85 LYS A C 1
ATOM 683 O O . LYS A 1 85 ? -6.412 6.440 -7.605 1.00 70.19 85 LYS A O 1
ATOM 688 N N . VAL A 1 86 ? -7.421 8.206 -6.655 1.00 64.06 86 VAL A N 1
ATOM 689 C CA . VAL A 1 86 ? -8.469 7.462 -5.960 1.00 64.06 86 VAL A CA 1
ATOM 690 C C . VAL A 1 86 ? -9.539 7.048 -6.980 1.00 64.06 86 VAL A C 1
ATOM 692 O O . VAL A 1 86 ? -10.576 7.687 -7.112 1.00 64.06 86 VAL A O 1
ATOM 695 N N . LYS A 1 87 ? -9.285 6.012 -7.784 1.00 61.53 87 LYS A N 1
ATOM 696 C CA . LYS A 1 87 ? -10.274 5.486 -8.740 1.00 61.53 87 LYS A CA 1
ATOM 697 C C . LYS A 1 87 ? -10.734 4.104 -8.299 1.00 61.53 87 LYS A C 1
ATOM 699 O O . LYS A 1 87 ? -9.981 3.145 -8.400 1.00 61.53 87 LYS A O 1
ATOM 704 N N . GLY A 1 88 ? -11.960 4.004 -7.783 1.00 66.50 88 GLY A N 1
ATOM 705 C CA . GLY A 1 88 ? -12.646 2.736 -7.477 1.00 66.50 8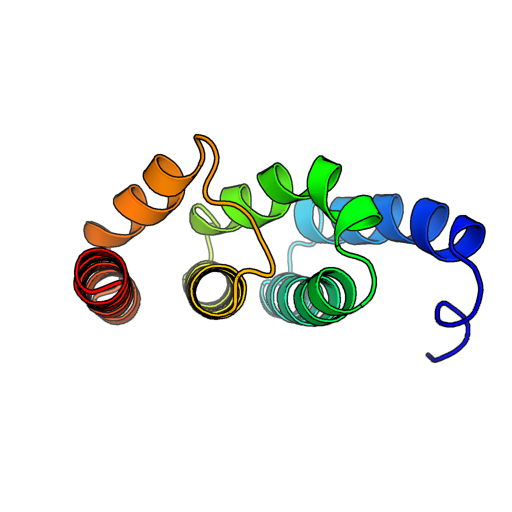8 GLY A CA 1
ATOM 706 C C . GLY A 1 88 ? -12.061 1.880 -6.341 1.00 66.50 88 GLY A C 1
ATOM 707 O O . GLY A 1 88 ? -12.756 1.007 -5.840 1.00 66.50 88 GLY A O 1
ATOM 708 N N . GLN A 1 89 ? -10.827 2.140 -5.902 1.00 72.44 89 GLN A N 1
ATOM 709 C CA . GLN A 1 89 ? -10.084 1.324 -4.929 1.00 72.44 89 GLN A CA 1
ATOM 710 C C . GLN A 1 89 ? -10.108 1.885 -3.505 1.00 72.44 89 GLN A C 1
ATOM 712 O O . GLN A 1 89 ? -9.542 1.293 -2.591 1.00 72.44 89 GLN A O 1
ATOM 717 N N . ILE A 1 90 ? -10.794 3.007 -3.281 1.00 79.81 90 ILE A N 1
ATOM 718 C CA . ILE A 1 90 ? -10.947 3.562 -1.932 1.00 79.81 90 ILE A CA 1
ATOM 719 C C . ILE A 1 90 ? -11.710 2.622 -0.992 1.00 79.81 90 ILE A C 1
ATOM 721 O O . ILE A 1 90 ? -11.504 2.652 0.218 1.00 79.81 90 ILE A O 1
ATOM 725 N N . SER A 1 91 ? -12.550 1.747 -1.549 1.00 83.56 91 SER A N 1
ATOM 726 C CA . SER A 1 91 ? -13.210 0.674 -0.809 1.00 83.56 91 SER A CA 1
ATOM 727 C C . SER A 1 91 ? -12.206 -0.264 -0.137 1.00 83.56 91 SER A C 1
ATOM 729 O O . SER A 1 91 ? -12.460 -0.705 0.978 1.00 83.56 91 SER A O 1
ATOM 731 N N . GLU A 1 92 ? -11.045 -0.513 -0.749 1.00 85.94 92 GLU A N 1
ATOM 732 C CA . GLU A 1 92 ? -9.987 -1.337 -0.152 1.00 85.94 92 GLU A CA 1
ATOM 733 C C . GLU A 1 92 ? -9.375 -0.661 1.080 1.00 85.94 92 GLU A C 1
ATOM 735 O O . GLU A 1 92 ? -9.108 -1.325 2.077 1.00 85.94 92 GLU A O 1
ATOM 740 N N . LEU A 1 93 ? -9.234 0.669 1.062 1.00 88.88 93 LEU A N 1
ATOM 741 C CA . LEU A 1 93 ? -8.817 1.440 2.241 1.00 88.88 93 LEU A CA 1
ATOM 742 C C . LEU A 1 93 ? -9.902 1.460 3.323 1.00 88.88 93 LEU A C 1
ATOM 744 O O . LEU A 1 93 ? -9.585 1.460 4.511 1.00 88.88 93 LEU A O 1
ATOM 748 N N . ALA A 1 94 ? -11.180 1.440 2.936 1.00 90.25 94 ALA A N 1
ATOM 749 C CA . ALA A 1 94 ? -12.287 1.406 3.887 1.00 90.25 94 ALA A CA 1
ATOM 750 C C . ALA A 1 94 ? -12.316 0.101 4.700 1.00 90.25 94 ALA A C 1
ATOM 752 O O . ALA A 1 94 ? -12.694 0.127 5.870 1.00 90.25 94 ALA A O 1
ATOM 753 N N . VAL A 1 95 ? -11.846 -1.021 4.136 1.00 89.62 95 VAL A N 1
ATOM 754 C CA . VAL A 1 95 ? -11.702 -2.290 4.877 1.00 89.62 95 VAL A CA 1
ATOM 755 C C . VAL A 1 95 ? -10.763 -2.127 6.078 1.00 89.62 95 VAL A C 1
ATOM 757 O O . VAL A 1 95 ? -11.014 -2.702 7.135 1.00 89.62 95 VAL A O 1
ATOM 760 N N . CYS A 1 96 ? -9.736 -1.279 5.974 1.00 93.50 96 CYS A N 1
ATOM 761 C CA . CYS A 1 96 ? -8.804 -1.038 7.074 1.00 93.50 96 CYS A CA 1
ATOM 762 C C . CYS A 1 96 ? -9.450 -0.331 8.276 1.00 93.50 96 CYS A C 1
ATOM 764 O O . CYS A 1 96 ? -8.920 -0.433 9.375 1.00 93.50 96 CYS A O 1
ATOM 766 N N . ILE A 1 97 ? -10.602 0.339 8.126 1.00 94.44 97 ILE A N 1
ATOM 767 C CA . ILE A 1 97 ? -11.320 0.991 9.245 1.00 94.44 97 ILE A CA 1
ATOM 768 C C . ILE A 1 97 ? -11.751 -0.026 10.312 1.00 94.44 97 ILE A C 1
ATOM 770 O O . ILE A 1 97 ? -11.865 0.326 11.489 1.00 94.44 97 ILE A O 1
ATOM 774 N N . VAL A 1 98 ? -11.987 -1.273 9.901 1.00 94.44 98 VAL A N 1
ATOM 775 C CA . VAL A 1 98 ? -12.387 -2.391 10.765 1.00 94.44 98 VAL A CA 1
ATOM 776 C C . VAL A 1 98 ? -11.263 -3.419 10.943 1.00 94.44 98 VAL A C 1
ATOM 778 O O . VAL A 1 98 ? -11.533 -4.552 11.335 1.00 94.44 98 VAL A O 1
ATOM 781 N N . ASP A 1 99 ? -10.009 -3.046 10.655 1.00 96.44 99 ASP A N 1
ATOM 782 C CA . ASP A 1 99 ? -8.862 -3.936 10.862 1.00 96.44 99 ASP A CA 1
ATOM 783 C C . ASP A 1 99 ? -8.771 -4.359 12.341 1.00 96.44 99 ASP A C 1
ATOM 785 O O . ASP A 1 99 ? -8.954 -3.513 13.226 1.00 96.44 99 ASP A O 1
ATOM 789 N N . PRO A 1 100 ? -8.481 -5.643 12.634 1.00 94.25 100 PRO A N 1
ATOM 790 C CA . PRO A 1 100 ? -8.277 -6.108 14.006 1.00 94.25 100 PRO A CA 1
ATOM 791 C C . PRO A 1 100 ? -7.112 -5.398 14.708 1.00 94.25 100 PRO A C 1
ATOM 793 O O . PRO A 1 100 ? -7.101 -5.304 15.935 1.00 94.25 100 PRO A O 1
ATOM 796 N N . ASP A 1 101 ? -6.134 -4.890 13.954 1.00 95.88 101 ASP A N 1
ATOM 797 C CA . ASP A 1 101 ? -5.083 -4.038 14.491 1.00 95.88 101 ASP A CA 1
ATOM 798 C C . ASP A 1 101 ? -5.614 -2.610 14.710 1.00 95.88 101 ASP A C 1
ATOM 800 O O . ASP A 1 101 ? -5.961 -1.869 13.782 1.00 95.88 101 ASP A O 1
ATOM 804 N N . VAL A 1 102 ? -5.650 -2.200 15.978 1.00 95.25 102 VAL A N 1
ATOM 805 C CA . VAL A 1 102 ? -6.153 -0.886 16.405 1.00 95.25 102 VAL A CA 1
ATOM 806 C C . VAL A 1 102 ? -5.329 0.266 15.811 1.00 95.25 102 VAL A C 1
ATOM 808 O O . VAL A 1 102 ? -5.869 1.337 15.532 1.00 95.25 102 VAL A O 1
ATOM 811 N N . SER A 1 103 ? -4.030 0.061 15.573 1.00 95.06 103 SER A N 1
ATOM 812 C CA . SER A 1 103 ? -3.176 1.069 14.941 1.00 95.06 103 SER A CA 1
ATOM 813 C C . SER A 1 103 ? -3.559 1.275 13.479 1.00 95.06 103 SER A C 1
ATOM 815 O O . SER A 1 103 ? -3.571 2.419 13.024 1.00 95.06 103 SER A O 1
ATOM 817 N N . ILE A 1 104 ? -3.856 0.196 12.749 1.00 96.38 104 ILE A N 1
ATOM 818 C CA . ILE A 1 104 ? -4.259 0.264 11.338 1.00 96.38 104 ILE A CA 1
ATOM 819 C C . ILE A 1 104 ? -5.633 0.926 11.224 1.00 96.38 104 ILE A C 1
ATOM 821 O O . ILE A 1 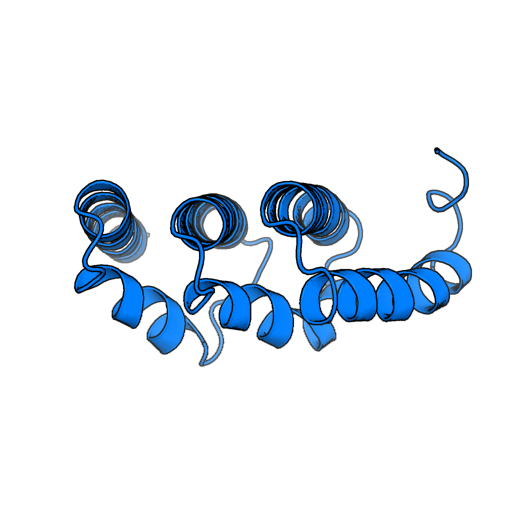104 ? -5.795 1.881 10.466 1.00 96.38 104 ILE A O 1
ATOM 825 N N . SER A 1 105 ? -6.604 0.487 12.026 1.00 96.75 105 SER A N 1
ATOM 826 C CA . SER A 1 105 ? -7.952 1.066 12.003 1.00 96.75 105 SER A CA 1
ATOM 827 C C . SER A 1 105 ? -7.989 2.533 12.424 1.00 96.75 105 SER A C 1
ATOM 829 O O . SER A 1 105 ? -8.690 3.333 11.799 1.00 96.75 105 SER A O 1
ATOM 831 N N . GLY A 1 106 ? -7.202 2.923 13.430 1.00 96.19 106 GLY A N 1
ATOM 832 C CA . GLY A 1 106 ? -7.038 4.324 13.817 1.00 96.19 106 GLY A CA 1
ATOM 833 C C . GLY A 1 106 ? -6.464 5.176 12.683 1.00 96.19 106 GLY A C 1
ATOM 834 O O . GLY A 1 106 ? -6.991 6.248 12.383 1.00 96.19 106 GLY A O 1
ATOM 835 N N . GLN A 1 107 ? -5.431 4.675 12.004 1.00 94.94 107 GLN A N 1
ATOM 836 C CA . GLN A 1 107 ? -4.811 5.371 10.881 1.00 94.94 107 GLN A CA 1
ATOM 837 C C . GLN A 1 107 ? -5.739 5.484 9.667 1.00 94.94 107 GLN A C 1
ATOM 839 O O . GLN A 1 107 ? -5.804 6.547 9.055 1.00 94.94 107 GLN A O 1
ATOM 844 N N . ALA A 1 108 ? -6.495 4.434 9.343 1.00 95.25 108 ALA A N 1
ATOM 845 C CA . ALA A 1 108 ? -7.457 4.466 8.247 1.00 95.25 108 ALA A CA 1
ATOM 846 C C . ALA A 1 108 ? -8.543 5.523 8.500 1.00 95.25 108 ALA A C 1
ATOM 848 O O . ALA A 1 108 ? -8.841 6.328 7.622 1.00 95.25 108 ALA A O 1
ATOM 849 N N . LYS A 1 109 ? -9.083 5.592 9.725 1.00 95.00 109 LYS A N 1
ATOM 850 C CA . LYS A 1 109 ? -10.058 6.628 10.111 1.00 95.00 109 LYS A CA 1
ATOM 851 C C . LYS A 1 109 ? -9.489 8.037 9.955 1.00 95.00 109 LYS A C 1
ATOM 853 O O . LYS A 1 109 ? -10.171 8.903 9.413 1.00 95.00 109 LYS A O 1
ATOM 858 N N . LEU A 1 110 ? -8.247 8.256 10.393 1.00 94.12 110 LEU A N 1
ATOM 859 C CA . LEU A 1 110 ? -7.573 9.543 10.224 1.00 94.12 110 LEU A CA 1
ATOM 860 C C . LEU A 1 110 ? -7.397 9.892 8.742 1.00 94.12 110 LEU A C 1
ATOM 862 O O . LEU A 1 110 ? -7.689 11.016 8.352 1.00 94.12 110 LEU A O 1
ATOM 866 N N . PHE A 1 111 ? -6.988 8.930 7.911 1.00 93.00 111 PHE A N 1
ATOM 867 C CA . PHE A 1 111 ? -6.877 9.129 6.467 1.00 93.00 111 PHE A CA 1
ATOM 868 C C . PHE A 1 111 ? -8.201 9.599 5.851 1.00 93.00 111 PHE A C 1
ATOM 870 O O . PHE A 1 111 ? -8.213 10.604 5.148 1.00 93.00 111 PHE A O 1
ATOM 877 N N . PHE A 1 112 ? -9.319 8.926 6.142 1.00 92.19 112 PHE A N 1
ATOM 878 C CA . PHE A 1 112 ? -10.628 9.328 5.613 1.00 92.19 112 PHE A CA 1
ATOM 879 C C . PHE A 1 112 ? -11.082 10.699 6.123 1.00 92.19 112 PHE A C 1
ATOM 881 O O . PHE A 1 112 ? -11.712 11.447 5.379 1.00 92.19 112 PHE A O 1
ATOM 888 N N . HIS A 1 113 ? -10.740 11.045 7.366 1.00 93.00 113 HIS A N 1
ATOM 889 C CA . HIS A 1 113 ? -11.006 12.371 7.921 1.00 93.00 113 HIS A CA 1
ATOM 890 C C . HIS A 1 113 ? -10.228 13.469 7.192 1.00 93.00 113 HIS A C 1
ATOM 892 O O . HIS A 1 113 ? -10.802 14.499 6.851 1.00 93.00 113 HIS A O 1
ATOM 898 N N . GLU A 1 114 ? -8.941 13.252 6.922 1.00 90.25 114 GLU A N 1
ATOM 899 C CA . GLU A 1 114 ? -8.118 14.206 6.169 1.00 90.25 114 GLU A CA 1
ATOM 900 C C . GLU A 1 114 ? -8.530 14.281 4.696 1.00 90.25 114 GLU A C 1
ATOM 902 O O . GLU A 1 114 ? -8.597 15.370 4.133 1.00 90.25 114 GLU A O 1
ATOM 907 N N . LEU A 1 115 ? -8.894 13.150 4.087 1.00 87.44 115 LEU A N 1
ATOM 908 C CA . LEU A 1 115 ? -9.397 13.119 2.717 1.00 87.44 115 LEU A CA 1
ATOM 909 C C . LEU A 1 115 ? -10.694 13.924 2.563 1.00 87.44 115 LEU A C 1
ATOM 911 O O . LEU A 1 115 ? -10.864 14.595 1.556 1.00 87.44 115 LEU A O 1
ATOM 915 N N . ALA A 1 116 ? -11.590 13.892 3.554 1.00 87.44 116 ALA A N 1
ATOM 916 C CA . ALA A 1 116 ? -12.844 14.648 3.529 1.00 87.44 116 ALA A CA 1
ATOM 917 C C . ALA A 1 116 ? -12.660 16.172 3.671 1.00 87.44 116 ALA A C 1
ATOM 919 O O . ALA A 1 116 ? -13.590 16.925 3.388 1.00 87.44 116 ALA A O 1
ATOM 920 N N . LYS A 1 117 ? -11.493 16.628 4.143 1.00 87.56 117 LYS A N 1
ATOM 921 C CA . LYS A 1 117 ? -11.151 18.056 4.247 1.00 87.56 117 LYS A CA 1
ATOM 922 C C . LYS A 1 117 ? -10.495 18.615 2.983 1.00 87.56 117 LYS A C 1
ATOM 924 O O . LYS A 1 117 ? -10.344 19.833 2.896 1.00 87.56 117 LYS A O 1
ATOM 929 N N . LYS A 1 118 ? -10.041 17.743 2.082 1.00 75.12 118 LYS A N 1
ATOM 930 C CA . LYS A 1 118 ? -9.414 18.108 0.811 1.00 75.12 118 LYS A CA 1
ATOM 931 C C . LYS A 1 118 ? -10.487 18.369 -0.242 1.00 75.12 118 LYS A C 1
ATOM 933 O O . LYS A 1 118 ? -10.310 19.348 -0.996 1.00 75.12 118 LYS A O 1
#

Secondary structure (DSSP, 8-state):
--SGGG-HHHHHHHHHHHHHHHHH---HHHHHHHHHHHHHHHHH-HHHHGGGHHHHHGGGG-SSHHHHHHHHHHHHHHHHTTSS--SS-HHHHHHGGG-SSHHHHHHHHHHHHHHTT-

pLDDT: mean 85.61, std 13.06, range [42.56, 96.75]

Sequence (118 aa):
MSFCLFSEKCCDQHLQLLFTLLEKSTSSIIRSNLIIALSDLSVRFPNLIEPWTPHLYARLRDNSSDVRKTTLNVLTHLILNDMVKVKGQISELAVCIVDPDVSISGQAKLFFHELAKK